Protein AF-A0A946VN71-F1 (afdb_monomer_lite)

pLDDT: mean 73.83, std 18.54, range [31.41, 96.12]

Secondary structure (DSSP, 8-state):
----SGGG-----EEETTTT---TT-----EEEEEETTTTEEEEEEE-TTSS-EEEEEEPP-SSS--EEEEEETTTTEEEEEETTT--EEEEEE-SSS------------

Structure (mmCIF, N/CA/C/O backbone):
data_AF-A0A946VN71-F1
#
_entry.id   AF-A0A946VN71-F1
#
loop_
_atom_site.group_PDB
_atom_site.id
_atom_site.type_symbol
_atom_site.label_atom_id
_atom_site.label_alt_id
_atom_site.label_comp_id
_atom_site.label_asym_id
_atom_site.label_entity_id
_atom_site.label_seq_id
_atom_site.pdbx_PDB_ins_code
_atom_site.Cartn_x
_atom_site.Cartn_y
_atom_site.Cartn_z
_atom_site.occupancy
_atom_site.B_iso_or_equiv
_atom_site.auth_seq_id
_atom_site.auth_comp_id
_atom_site.auth_asym_id
_atom_site.auth_atom_id
_atom_site.pdbx_PDB_model_num
ATOM 1 N N . MET A 1 1 ? -29.702 5.983 18.658 1.00 39.38 1 MET A N 1
ATOM 2 C CA . MET A 1 1 ? -28.580 6.939 18.795 1.00 39.38 1 MET A CA 1
ATOM 3 C C . MET A 1 1 ? -27.288 6.160 18.625 1.00 39.38 1 MET A C 1
ATOM 5 O O . MET A 1 1 ? -26.707 5.698 19.594 1.00 39.38 1 MET A O 1
ATOM 9 N N . THR A 1 2 ? -26.913 5.932 17.370 1.00 33.75 2 THR A N 1
ATOM 10 C CA . THR A 1 2 ? -25.788 5.082 16.955 1.00 33.75 2 THR A CA 1
ATOM 11 C C . THR A 1 2 ? -24.539 5.949 16.858 1.00 33.75 2 THR A C 1
ATOM 13 O O . THR A 1 2 ? -24.009 6.209 15.784 1.00 33.75 2 THR A O 1
ATOM 16 N N . LEU A 1 3 ? -24.137 6.511 17.995 1.00 35.97 3 LEU A N 1
ATOM 17 C CA . LEU A 1 3 ? -22.842 7.163 18.109 1.00 35.97 3 LEU A CA 1
ATOM 18 C C . LEU A 1 3 ? -21.792 6.044 18.134 1.00 35.97 3 LEU A C 1
ATOM 20 O O . LEU A 1 3 ? -21.967 5.081 18.872 1.00 35.97 3 LEU A O 1
ATOM 24 N N . ILE A 1 4 ? -20.697 6.206 17.386 1.00 33.94 4 ILE A N 1
ATOM 25 C CA . ILE A 1 4 ? -19.469 5.393 17.499 1.00 33.94 4 ILE A CA 1
ATOM 26 C C . ILE A 1 4 ? -19.432 4.119 16.624 1.00 33.94 4 ILE A C 1
ATOM 28 O O . ILE A 1 4 ? -19.007 3.053 17.049 1.00 33.94 4 ILE A O 1
ATOM 32 N N . ARG A 1 5 ? -19.780 4.226 15.338 1.00 34.00 5 ARG A N 1
ATOM 33 C CA . ARG A 1 5 ? -19.096 3.412 14.303 1.00 34.00 5 ARG A CA 1
ATOM 34 C C . ARG A 1 5 ? -17.998 4.187 13.561 1.00 34.00 5 ARG A C 1
ATOM 36 O O . ARG A 1 5 ? -17.248 3.606 12.795 1.00 34.00 5 ARG A O 1
ATOM 43 N N . CYS A 1 6 ? -17.818 5.471 13.886 1.00 31.41 6 CYS A N 1
ATOM 44 C CA . CYS A 1 6 ? -16.782 6.337 13.313 1.00 31.41 6 CYS A CA 1
ATOM 45 C C . CYS A 1 6 ? -15.367 6.132 13.897 1.00 31.41 6 CYS A C 1
ATOM 47 O O . CYS A 1 6 ? -14.444 6.809 13.463 1.00 31.41 6 CYS A O 1
ATOM 49 N N . ILE A 1 7 ? -15.172 5.246 14.885 1.00 34.47 7 ILE A N 1
ATOM 50 C CA . ILE A 1 7 ? -13.849 5.025 15.510 1.00 34.47 7 ILE A CA 1
ATOM 51 C C . ILE A 1 7 ? -12.954 4.081 14.688 1.00 34.47 7 ILE A C 1
ATOM 53 O O . ILE A 1 7 ? -11.743 4.098 14.873 1.00 34.47 7 ILE A O 1
ATOM 57 N N . ALA A 1 8 ? -13.501 3.323 13.732 1.00 33.56 8 ALA A N 1
ATOM 58 C CA . ALA A 1 8 ? -12.700 2.452 12.866 1.00 33.56 8 ALA A CA 1
ATOM 59 C C . ALA A 1 8 ? -11.916 3.207 11.775 1.00 33.56 8 ALA A C 1
ATOM 61 O O . ALA A 1 8 ? -11.111 2.604 11.078 1.00 33.56 8 ALA A O 1
ATOM 62 N N . VAL A 1 9 ? -12.018 4.540 11.708 1.00 40.81 9 VAL A N 1
ATOM 63 C CA . VAL A 1 9 ? -10.876 5.349 11.260 1.00 40.81 9 VAL A CA 1
ATOM 64 C C . VAL A 1 9 ? -9.921 5.464 12.449 1.00 40.81 9 VAL A C 1
ATOM 66 O O . VAL A 1 9 ? -9.666 6.541 12.989 1.00 40.81 9 VAL A O 1
ATOM 69 N N . VAL A 1 10 ? -9.399 4.316 12.895 1.00 42.75 10 VAL A N 1
ATOM 70 C CA . VAL A 1 10 ? -8.119 4.281 13.595 1.00 42.75 10 VAL A CA 1
ATOM 71 C C . VAL A 1 10 ? -7.195 4.931 12.592 1.00 42.75 10 VAL A C 1
ATOM 73 O O . VAL A 1 10 ? -6.995 4.363 11.521 1.00 42.75 10 VAL A O 1
ATOM 76 N N . LEU A 1 11 ? -6.776 6.165 12.876 1.00 47.16 11 LEU A N 1
ATOM 77 C CA . LEU A 1 11 ? -5.935 6.995 12.023 1.00 47.16 11 LEU A CA 1
ATOM 78 C C . LEU A 1 11 ? -4.647 6.214 11.742 1.00 47.16 11 LEU A C 1
ATOM 80 O O . LEU A 1 11 ? -3.653 6.337 12.445 1.00 47.16 11 LEU A O 1
ATOM 84 N N . THR A 1 12 ? -4.713 5.320 10.768 1.00 49.12 12 THR A N 1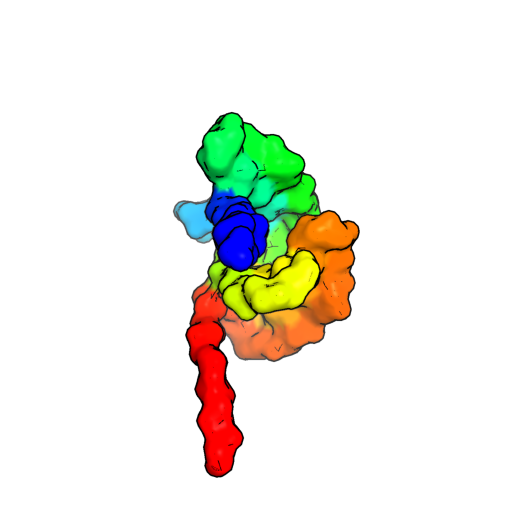
ATOM 85 C CA . THR A 1 12 ? -3.670 4.370 10.450 1.00 49.12 12 THR A CA 1
ATOM 86 C C . THR A 1 12 ? -2.798 5.101 9.469 1.00 49.12 12 THR A C 1
ATOM 88 O O . THR A 1 12 ? -3.042 5.112 8.266 1.00 49.12 12 THR A O 1
ATOM 91 N N . VAL A 1 13 ? -1.796 5.786 10.006 1.00 53.88 13 VAL A N 1
ATOM 92 C CA . VAL A 1 13 ? -0.692 6.234 9.174 1.00 53.88 13 VAL A CA 1
ATOM 93 C C . VAL A 1 13 ? 0.101 4.976 8.875 1.00 53.88 13 VAL A C 1
ATOM 95 O O . VAL A 1 13 ? 0.761 4.420 9.750 1.00 53.88 13 VAL A O 1
ATOM 98 N N . ALA A 1 14 ? -0.044 4.479 7.657 1.00 54.75 14 ALA A N 1
ATOM 99 C CA . ALA A 1 14 ? 0.922 3.570 7.092 1.00 54.75 14 ALA A CA 1
ATOM 100 C C . ALA A 1 14 ? 2.181 4.401 6.806 1.00 54.75 14 ALA A C 1
ATOM 102 O O . ALA A 1 14 ? 2.134 5.378 6.066 1.00 54.75 14 ALA A O 1
ATOM 103 N N . PHE A 1 15 ? 3.291 4.079 7.459 1.00 56.47 15 PHE A N 1
ATOM 104 C 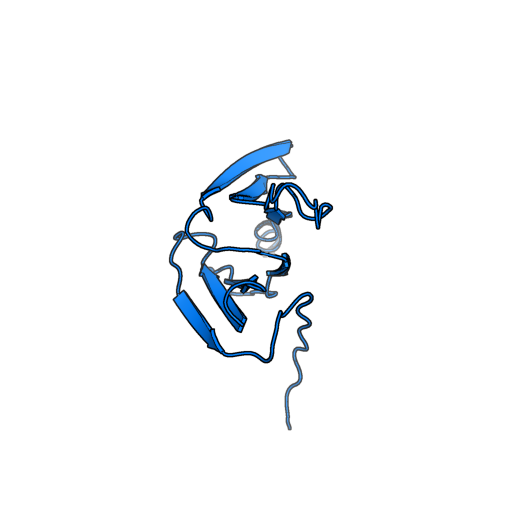CA . PHE A 1 15 ? 4.580 4.697 7.178 1.00 56.47 15 PHE A CA 1
ATOM 105 C C . PHE A 1 15 ? 5.501 3.647 6.593 1.00 56.47 15 PHE A C 1
ATOM 107 O O . PHE A 1 15 ? 5.684 2.572 7.172 1.00 56.47 15 PHE A O 1
ATOM 114 N N . MET A 1 16 ? 6.106 3.986 5.467 1.00 59.28 16 MET A N 1
ATOM 115 C CA . MET A 1 16 ? 7.197 3.209 4.924 1.00 59.28 16 MET A CA 1
ATOM 116 C C . MET A 1 16 ? 8.505 3.821 5.378 1.00 59.28 16 MET A C 1
ATOM 118 O O . MET A 1 16 ? 8.781 4.998 5.136 1.00 59.28 16 MET A O 1
ATOM 122 N N . SER A 1 17 ? 9.309 3.009 6.060 1.00 54.19 17 SER A N 1
ATOM 123 C CA . SER A 1 17 ? 10.707 3.368 6.291 1.00 54.19 17 SER A CA 1
ATOM 124 C C . SER A 1 17 ? 11.363 3.662 4.936 1.00 54.19 17 SER A C 1
ATOM 126 O O . SER A 1 17 ? 10.998 3.045 3.951 1.00 54.19 17 SER A O 1
ATOM 128 N N . GLY A 1 18 ? 12.260 4.645 4.834 1.00 52.06 18 GLY A N 1
ATOM 129 C CA . GLY A 1 18 ? 13.005 4.885 3.587 1.00 52.06 18 GLY A CA 1
ATOM 130 C C . GLY A 1 18 ? 12.274 5.610 2.444 1.00 52.06 18 GLY A C 1
ATOM 131 O O . GLY A 1 18 ? 12.860 5.731 1.375 1.00 52.06 18 GLY A O 1
ATOM 132 N N . LEU A 1 19 ? 11.075 6.178 2.653 1.00 48.41 19 LEU A N 1
ATOM 133 C CA . LEU A 1 19 ? 10.355 6.967 1.626 1.00 48.41 19 LEU A CA 1
ATOM 134 C C . LEU A 1 19 ? 11.150 8.186 1.086 1.00 48.41 19 LEU A C 1
ATOM 136 O O . LEU A 1 19 ? 10.773 8.781 0.087 1.00 48.41 19 LEU A O 1
ATOM 140 N N . HIS A 1 20 ? 12.244 8.576 1.751 1.00 39.91 20 HIS A N 1
ATOM 141 C CA . HIS A 1 20 ? 13.036 9.769 1.429 1.00 39.91 20 HIS A CA 1
ATOM 142 C C . HIS A 1 20 ? 14.412 9.506 0.814 1.00 39.91 20 HIS A C 1
ATOM 144 O O . HIS A 1 20 ? 15.206 10.440 0.708 1.00 39.91 20 HIS A O 1
ATOM 150 N N . ALA A 1 21 ? 14.728 8.278 0.406 1.00 42.22 21 ALA A N 1
ATOM 151 C CA . ALA A 1 21 ? 16.035 8.030 -0.177 1.00 42.22 21 ALA A CA 1
ATOM 152 C C . ALA A 1 21 ? 15.950 7.147 -1.420 1.00 42.22 21 ALA A C 1
ATOM 154 O O . ALA A 1 21 ? 16.061 5.925 -1.357 1.00 42.22 21 ALA A O 1
ATOM 155 N N . GLU A 1 22 ? 15.928 7.802 -2.579 1.00 49.81 22 GLU A N 1
ATOM 156 C CA . GLU A 1 22 ? 16.682 7.322 -3.738 1.00 49.81 22 GLU A CA 1
ATOM 157 C C . GLU A 1 22 ? 18.178 7.424 -3.395 1.00 49.81 22 GLU A C 1
ATOM 159 O O . GLU A 1 22 ? 18.918 8.252 -3.922 1.00 49.81 22 GLU A O 1
ATOM 164 N N . HIS A 1 23 ? 18.615 6.675 -2.378 1.00 44.16 23 HIS A N 1
ATOM 165 C CA . HIS A 1 23 ? 20.008 6.688 -1.975 1.00 44.16 23 HIS A CA 1
ATOM 166 C C . HIS A 1 23 ? 20.795 5.915 -3.038 1.00 44.16 23 HIS A C 1
ATOM 168 O O . HIS A 1 23 ? 20.389 4.795 -3.367 1.00 44.16 23 HIS A O 1
ATOM 174 N N . PRO A 1 24 ? 21.929 6.441 -3.535 1.00 48.50 24 PRO A N 1
ATOM 175 C CA . PRO A 1 24 ? 22.824 5.701 -4.434 1.00 48.50 24 PRO A CA 1
ATOM 176 C C . PRO A 1 24 ? 23.250 4.338 -3.855 1.00 48.50 24 PRO A C 1
ATOM 178 O O . PRO A 1 24 ? 23.629 3.428 -4.586 1.00 48.50 24 PRO A O 1
ATOM 181 N N . ASP A 1 25 ? 23.139 4.212 -2.534 1.00 48.53 25 ASP A N 1
ATOM 182 C CA . ASP A 1 25 ? 23.589 3.118 -1.687 1.00 48.53 25 ASP A CA 1
ATOM 183 C C . ASP A 1 25 ? 22.535 1.993 -1.546 1.00 48.53 25 ASP A C 1
ATOM 185 O O . ASP A 1 25 ? 22.794 0.976 -0.905 1.00 48.53 25 ASP A O 1
ATOM 189 N N . GLY A 1 26 ? 21.334 2.153 -2.124 1.00 50.34 26 GLY A N 1
ATOM 190 C CA . GLY A 1 26 ? 20.321 1.091 -2.218 1.00 50.34 26 GLY A CA 1
ATOM 191 C C . GLY A 1 26 ? 19.519 0.795 -0.942 1.00 50.34 26 GLY A C 1
ATOM 192 O O . GLY A 1 26 ? 18.826 -0.225 -0.893 1.00 50.34 26 GLY A O 1
ATOM 193 N N . LEU A 1 27 ? 19.577 1.664 0.075 1.00 50.88 27 LEU A N 1
ATOM 194 C CA . LEU A 1 27 ? 18.788 1.541 1.308 1.00 50.88 27 LEU A CA 1
ATOM 195 C C . LEU A 1 27 ? 17.311 1.853 1.042 1.00 50.88 27 LEU A C 1
ATOM 197 O O . LEU A 1 27 ? 16.833 2.967 1.236 1.00 50.88 27 LEU A O 1
ATOM 201 N N . GLN A 1 28 ? 16.602 0.842 0.558 1.00 60.75 28 GLN A N 1
ATOM 202 C CA . GLN A 1 28 ? 15.180 0.906 0.270 1.00 60.75 28 GLN A CA 1
ATOM 203 C C . GLN A 1 28 ? 14.371 0.664 1.540 1.00 60.75 28 GLN A C 1
ATOM 205 O O . GLN A 1 28 ? 14.755 -0.120 2.408 1.00 60.75 28 GLN A O 1
ATOM 210 N N . GLY A 1 29 ? 13.216 1.314 1.621 1.00 64.75 29 GLY A N 1
ATOM 211 C CA . GLY A 1 29 ? 12.191 0.934 2.573 1.00 64.75 29 GLY A CA 1
ATOM 212 C C . GLY A 1 29 ? 11.779 -0.514 2.413 1.00 64.75 29 GLY A C 1
ATOM 213 O O . GLY A 1 29 ? 11.339 -0.894 1.337 1.00 64.75 29 GLY A O 1
ATOM 214 N N . THR A 1 30 ? 11.888 -1.316 3.468 1.00 75.69 30 THR A N 1
ATOM 215 C CA . THR A 1 30 ? 11.504 -2.739 3.442 1.00 75.69 30 THR A CA 1
ATOM 216 C C . THR A 1 30 ? 10.365 -3.052 4.399 1.00 75.69 30 THR A C 1
ATOM 218 O O . THR A 1 30 ? 10.126 -4.207 4.729 1.00 75.69 30 THR A O 1
ATOM 221 N N . SER A 1 31 ? 9.651 -2.042 4.895 1.00 80.62 31 SER A N 1
ATOM 222 C CA . SER A 1 31 ? 8.540 -2.290 5.808 1.00 80.62 31 SER A CA 1
ATOM 223 C C . SER A 1 31 ? 7.446 -1.241 5.735 1.00 80.62 31 SER A C 1
ATOM 225 O O . SER A 1 31 ? 7.707 -0.059 5.510 1.00 80.62 31 SER A O 1
ATOM 227 N N . LEU A 1 32 ? 6.222 -1.697 5.996 1.00 82.88 32 LEU A N 1
ATOM 228 C CA . LEU A 1 32 ? 5.018 -0.892 6.153 1.00 82.88 32 LEU A CA 1
ATOM 229 C C . LEU A 1 32 ? 4.576 -0.953 7.617 1.00 82.88 32 LEU A C 1
ATOM 231 O O . LEU A 1 32 ? 4.161 -2.001 8.112 1.00 82.88 32 LEU A O 1
ATOM 235 N N . THR A 1 33 ? 4.677 0.165 8.330 1.00 83.94 33 THR A N 1
ATOM 236 C CA . THR A 1 33 ? 4.297 0.255 9.746 1.00 83.94 33 THR A CA 1
ATOM 237 C C . THR A 1 33 ? 2.955 0.948 9.895 1.00 83.94 33 THR A C 1
ATOM 239 O O . THR A 1 33 ? 2.753 2.045 9.393 1.00 83.94 33 THR A O 1
ATOM 242 N N . VAL A 1 34 ? 2.053 0.296 10.615 1.00 82.50 34 VAL A N 1
ATOM 243 C CA . VAL A 1 34 ? 0.689 0.715 10.924 1.00 82.50 34 VAL A CA 1
ATOM 244 C C . VAL A 1 34 ? 0.677 1.207 12.366 1.00 82.50 34 VAL A C 1
ATOM 246 O O . VAL A 1 34 ? 0.985 0.452 13.296 1.00 82.50 34 VAL A O 1
ATOM 249 N N . PHE A 1 35 ? 0.305 2.467 12.565 1.00 82.38 35 PHE A N 1
ATOM 250 C CA . PHE A 1 35 ? 0.207 3.077 13.890 1.00 82.38 35 PHE A CA 1
ATOM 251 C C . PHE A 1 35 ? -1.237 3.135 14.388 1.00 82.38 35 PHE A C 1
ATOM 253 O O . PHE A 1 35 ? -2.143 3.529 13.660 1.00 82.38 35 PHE A O 1
ATOM 260 N N . ASP A 1 36 ? -1.430 2.802 15.664 1.00 80.00 36 ASP A N 1
ATOM 261 C CA . ASP A 1 36 ? -2.619 3.186 16.421 1.00 80.00 36 ASP A CA 1
ATOM 262 C C . ASP A 1 36 ? -2.345 4.573 16.999 1.00 80.00 36 ASP A C 1
ATOM 264 O O . ASP A 1 36 ? -1.635 4.729 17.998 1.00 80.00 36 ASP A O 1
ATOM 268 N N . VAL A 1 37 ? -2.858 5.597 16.325 1.00 79.69 37 VAL A N 1
ATOM 269 C CA . VAL A 1 37 ? -2.580 6.987 16.699 1.00 79.69 37 VAL A CA 1
ATOM 270 C C . VAL A 1 37 ? -3.356 7.413 17.941 1.00 79.69 37 VAL A C 1
ATOM 272 O O . VAL A 1 37 ? -2.868 8.264 18.685 1.00 79.69 37 VAL A O 1
ATOM 275 N N . VAL A 1 38 ? -4.509 6.795 18.224 1.00 83.75 38 VAL A N 1
ATOM 276 C CA . VAL A 1 38 ? -5.281 7.086 19.442 1.00 83.75 38 VAL A CA 1
ATOM 277 C C . VAL A 1 38 ? -4.447 6.726 20.668 1.00 83.75 38 VAL A C 1
ATOM 279 O O . VAL A 1 38 ? -4.280 7.543 21.573 1.00 83.75 38 VAL A O 1
ATOM 282 N N . ASN A 1 39 ? -3.854 5.532 20.656 1.00 86.06 39 ASN A N 1
ATOM 283 C CA . ASN A 1 39 ? -3.021 5.036 21.751 1.00 86.06 39 ASN A CA 1
ATOM 284 C C . ASN A 1 39 ? -1.526 5.356 21.580 1.00 86.06 39 ASN A C 1
ATOM 286 O O . ASN A 1 39 ? -0.721 4.969 22.426 1.00 86.06 39 ASN A O 1
ATOM 290 N N . LYS A 1 40 ? -1.149 6.061 20.504 1.00 86.69 40 LYS A N 1
ATOM 291 C CA . LYS A 1 40 ? 0.227 6.478 20.172 1.00 86.69 40 LYS A CA 1
ATOM 292 C C . LYS A 1 40 ? 1.235 5.329 20.204 1.00 86.69 40 LYS A C 1
ATOM 294 O O . LYS A 1 40 ? 2.343 5.470 20.720 1.00 86.69 40 LYS A O 1
ATOM 299 N N . ARG A 1 41 ? 0.852 4.180 19.655 1.00 85.44 41 ARG A N 1
ATOM 300 C CA . ARG A 1 41 ? 1.690 2.977 19.635 1.00 85.44 41 ARG A CA 1
ATOM 301 C C . ARG A 1 41 ? 1.759 2.387 18.239 1.00 85.44 41 ARG A C 1
ATOM 303 O O . ARG A 1 41 ? 0.847 2.549 17.429 1.00 85.44 41 ARG A O 1
ATOM 310 N N . VAL A 1 42 ? 2.832 1.650 17.976 1.00 85.31 42 VAL A N 1
ATOM 311 C CA . VAL A 1 42 ? 2.882 0.770 16.809 1.00 85.31 42 VAL A CA 1
ATOM 312 C C . VAL A 1 42 ? 1.789 -0.278 16.986 1.00 85.31 42 VAL A C 1
ATOM 314 O O . VAL A 1 42 ? 1.765 -0.999 17.985 1.00 85.31 42 VAL A O 1
ATOM 317 N N . ASN A 1 43 ? 0.862 -0.332 16.036 1.00 82.88 43 ASN A N 1
ATOM 318 C CA . ASN A 1 43 ? -0.113 -1.410 15.979 1.00 82.88 43 ASN A CA 1
ATOM 319 C C . ASN A 1 43 ? 0.517 -2.639 15.314 1.00 82.88 43 ASN A C 1
ATOM 321 O O . ASN A 1 43 ? 0.327 -3.765 15.772 1.00 82.88 43 ASN A O 1
ATOM 325 N N . ARG A 1 44 ? 1.286 -2.418 14.237 1.00 79.94 44 ARG A N 1
ATOM 326 C CA . ARG A 1 44 ? 1.874 -3.481 13.414 1.00 79.94 44 ARG A CA 1
ATOM 327 C C . ARG A 1 44 ? 3.020 -2.973 12.540 1.00 79.94 44 ARG A C 1
ATOM 329 O O . ARG A 1 44 ? 2.996 -1.831 12.104 1.00 79.94 44 ARG A O 1
ATOM 336 N N . THR A 1 45 ? 3.918 -3.882 12.167 1.00 84.31 45 THR A N 1
ATOM 337 C CA . THR A 1 45 ? 4.819 -3.740 11.014 1.00 84.31 45 THR A CA 1
ATOM 338 C C . THR A 1 45 ? 4.641 -4.936 10.072 1.00 84.31 45 THR A C 1
ATOM 340 O O . THR A 1 45 ? 4.503 -6.071 10.533 1.00 84.31 45 THR A O 1
ATOM 343 N N . ILE A 1 46 ? 4.570 -4.672 8.769 1.00 82.38 46 ILE A N 1
ATOM 344 C CA . ILE A 1 46 ? 4.517 -5.653 7.678 1.00 82.38 46 ILE A CA 1
ATOM 345 C C . ILE A 1 46 ? 5.875 -5.620 6.977 1.00 82.38 46 ILE A C 1
ATOM 347 O O . ILE A 1 46 ? 6.367 -4.538 6.653 1.00 82.38 46 ILE A O 1
ATOM 351 N N . ASP A 1 47 ? 6.472 -6.793 6.784 1.00 83.62 47 ASP A N 1
ATOM 352 C CA . ASP A 1 47 ? 7.732 -6.954 6.061 1.00 83.62 47 ASP A CA 1
ATOM 353 C C . ASP A 1 47 ? 7.476 -6.906 4.550 1.00 83.62 47 ASP A C 1
ATOM 355 O O . ASP A 1 47 ? 6.588 -7.587 4.037 1.00 83.62 47 ASP A O 1
ATOM 359 N N . LEU A 1 48 ? 8.233 -6.059 3.863 1.00 83.06 48 LEU A N 1
ATOM 360 C CA . LEU A 1 48 ? 8.202 -5.851 2.420 1.00 83.06 48 LEU A CA 1
ATOM 361 C C . LEU A 1 48 ? 9.570 -6.138 1.785 1.00 83.06 48 LEU A C 1
ATOM 363 O O . LEU A 1 48 ? 9.824 -5.696 0.671 1.00 83.06 48 LEU A O 1
ATOM 367 N N . SER A 1 49 ? 10.465 -6.850 2.470 1.00 84.19 49 SER A N 1
ATOM 368 C CA . SER A 1 49 ? 11.819 -7.156 1.987 1.00 84.19 49 SER A CA 1
ATOM 369 C C . SER A 1 49 ? 11.863 -7.859 0.622 1.00 84.19 49 SER A C 1
ATOM 371 O O . SER A 1 49 ? 12.785 -7.613 -0.155 1.00 84.19 49 SER A O 1
ATOM 373 N N . ASP A 1 50 ? 10.838 -8.645 0.279 1.00 85.94 50 ASP A N 1
ATOM 374 C CA . ASP A 1 50 ? 10.694 -9.299 -1.033 1.00 85.94 50 ASP A CA 1
ATOM 375 C C . ASP A 1 50 ? 10.193 -8.358 -2.155 1.00 85.94 50 ASP A C 1
ATOM 377 O O . ASP A 1 50 ? 10.178 -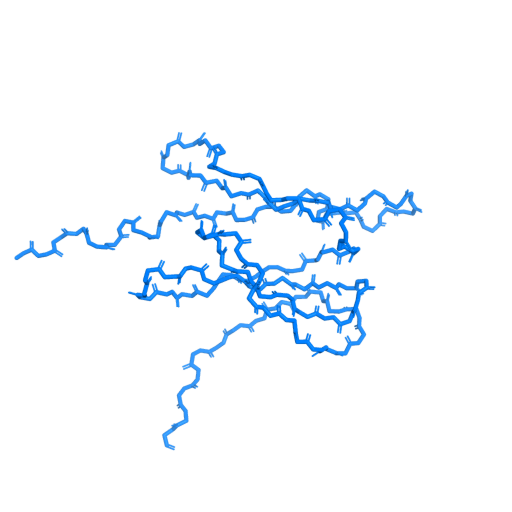8.718 -3.344 1.00 85.94 50 ASP A O 1
ATOM 381 N N . TYR A 1 51 ? 9.778 -7.140 -1.798 1.00 84.12 51 TYR A N 1
ATOM 382 C CA . TYR A 1 51 ? 9.201 -6.147 -2.698 1.00 84.12 51 TYR A CA 1
ATOM 383 C C . TYR A 1 51 ? 10.152 -4.951 -2.857 1.00 84.12 51 TYR A C 1
ATOM 385 O O . TYR A 1 51 ? 10.225 -4.091 -1.981 1.00 84.12 51 TYR A O 1
ATOM 393 N N . PRO A 1 52 ? 10.887 -4.863 -3.980 1.00 75.44 52 PRO A N 1
ATOM 394 C CA . PRO A 1 52 ? 11.836 -3.785 -4.203 1.00 75.44 52 PRO A CA 1
ATOM 395 C C . PRO A 1 52 ? 11.110 -2.469 -4.491 1.00 75.44 52 PRO A C 1
ATOM 397 O O . PRO A 1 52 ? 10.102 -2.437 -5.203 1.00 75.44 52 PRO A O 1
ATOM 400 N N . ARG A 1 53 ? 11.682 -1.376 -3.983 1.00 81.44 53 ARG A N 1
ATOM 401 C CA . ARG A 1 53 ? 11.222 0.006 -4.145 1.00 81.44 53 ARG A CA 1
ATOM 402 C C . ARG A 1 53 ? 9.711 0.169 -3.931 1.00 81.44 53 ARG A C 1
ATOM 404 O O . ARG A 1 53 ? 8.991 0.493 -4.880 1.00 81.44 53 ARG A O 1
ATOM 411 N N . PRO A 1 54 ? 9.208 -0.027 -2.707 1.00 85.44 54 PRO A N 1
ATOM 412 C CA . PRO A 1 54 ? 7.886 0.465 -2.375 1.00 85.44 54 PRO A CA 1
ATOM 413 C C . PRO A 1 54 ? 7.951 2.006 -2.331 1.00 85.44 54 PRO A C 1
ATOM 415 O O . PRO A 1 54 ? 8.848 2.567 -1.699 1.00 85.44 54 PRO A O 1
ATOM 418 N N . HIS A 1 55 ? 7.023 2.691 -3.004 1.00 83.12 55 HIS A N 1
ATOM 419 C CA . HIS A 1 55 ? 6.957 4.160 -3.079 1.00 83.12 55 HIS A CA 1
ATOM 420 C C . HIS A 1 55 ? 5.658 4.699 -2.451 1.00 83.12 55 HIS A C 1
ATOM 422 O O . HIS A 1 55 ? 5.582 4.895 -1.240 1.00 83.12 55 HIS A O 1
ATOM 428 N N . GLY A 1 56 ? 4.617 4.943 -3.246 1.00 83.44 56 GLY A N 1
ATOM 429 C CA . GLY A 1 56 ? 3.369 5.534 -2.781 1.00 83.44 56 GLY A CA 1
ATOM 430 C C . GLY A 1 56 ? 2.409 4.520 -2.183 1.00 83.44 56 GLY A C 1
ATOM 431 O O . GLY A 1 56 ? 2.261 3.401 -2.669 1.00 83.44 56 GLY A O 1
ATOM 432 N N . ILE A 1 57 ? 1.697 4.954 -1.150 1.00 87.56 57 ILE A N 1
ATOM 433 C CA . ILE A 1 57 ? 0.607 4.207 -0.530 1.00 87.56 57 ILE A CA 1
ATOM 434 C C . ILE A 1 57 ? -0.688 4.994 -0.620 1.00 87.56 57 ILE A C 1
ATOM 436 O O . ILE A 1 57 ? -0.697 6.223 -0.535 1.00 87.56 57 ILE A O 1
ATOM 440 N N . LEU A 1 58 ? -1.792 4.274 -0.729 1.00 87.81 58 LEU A N 1
ATOM 441 C CA . LEU A 1 58 ? -3.124 4.841 -0.661 1.00 87.81 58 LEU A CA 1
ATOM 442 C C . LEU A 1 58 ? -4.024 3.899 0.130 1.00 87.81 58 LEU A C 1
ATOM 444 O O . LEU A 1 58 ? -4.220 2.748 -0.248 1.00 87.81 58 LEU A O 1
ATOM 448 N N . LEU A 1 59 ? -4.613 4.420 1.199 1.00 86.31 59 LEU A N 1
ATOM 449 C CA . LEU A 1 59 ? -5.670 3.740 1.931 1.00 86.31 59 LEU A CA 1
ATOM 450 C C . LEU A 1 59 ? -7.018 4.071 1.289 1.00 86.31 59 LEU A C 1
ATOM 452 O O . LEU A 1 59 ? -7.336 5.252 1.121 1.00 86.31 59 LEU A O 1
ATOM 456 N N . LEU A 1 60 ? -7.813 3.060 0.945 1.00 82.50 60 LEU A N 1
ATOM 457 C CA . LEU A 1 60 ? -9.175 3.311 0.490 1.00 82.50 60 LEU A CA 1
ATOM 458 C C . LEU A 1 60 ? -10.078 3.710 1.663 1.00 82.50 60 LEU A C 1
ATOM 460 O O . LEU A 1 60 ? -10.012 3.085 2.724 1.00 82.50 60 LEU A O 1
ATOM 464 N N . PRO A 1 61 ? -10.968 4.703 1.480 1.00 72.69 61 PRO A N 1
ATOM 465 C CA . PRO A 1 61 ? -12.072 4.895 2.405 1.00 72.69 61 PRO A CA 1
ATOM 466 C C . PRO A 1 61 ? -12.980 3.663 2.329 1.00 72.69 61 PRO A C 1
ATOM 468 O O . PRO A 1 61 ? -13.491 3.336 1.260 1.00 72.69 61 PRO A O 1
ATOM 471 N N . SER A 1 62 ? -13.162 2.979 3.455 1.00 66.62 62 SER A N 1
ATOM 472 C CA . SER A 1 62 ? -14.025 1.804 3.564 1.00 66.62 62 SER A CA 1
ATOM 473 C C . SER A 1 62 ? -15.132 2.077 4.579 1.00 66.62 62 SER A C 1
ATOM 475 O O . SER A 1 62 ? -14.863 2.566 5.677 1.00 66.62 62 SER A O 1
ATOM 477 N N . GLU A 1 63 ? -16.378 1.788 4.199 1.00 60.44 63 GLU A N 1
ATOM 478 C CA . GLU A 1 63 ? -17.488 1.604 5.149 1.00 60.44 63 GLU A CA 1
ATOM 479 C C . GLU A 1 63 ? -17.602 0.134 5.602 1.00 60.44 63 GLU A C 1
ATOM 481 O O . GLU A 1 63 ? -18.422 -0.191 6.464 1.00 60.44 63 GLU A O 1
ATOM 486 N N . GLU A 1 64 ? -16.788 -0.749 5.020 1.00 59.25 64 GLU A N 1
ATOM 487 C CA . GLU A 1 64 ? -16.748 -2.184 5.288 1.00 59.25 64 GLU A CA 1
ATOM 488 C C . GLU A 1 64 ? -15.688 -2.530 6.346 1.00 59.25 64 GLU A C 1
ATOM 490 O O . GLU A 1 64 ? -14.841 -1.711 6.701 1.00 59.25 64 GLU A O 1
ATOM 495 N N . GLU A 1 65 ? -15.727 -3.764 6.856 1.00 61.28 65 GLU A N 1
ATOM 496 C CA . GLU A 1 65 ? -14.739 -4.257 7.829 1.00 61.28 65 GLU A CA 1
ATOM 497 C C . GLU A 1 65 ? -13.328 -4.332 7.220 1.00 61.28 65 GLU A C 1
ATOM 499 O O . GLU A 1 65 ? -12.342 -4.091 7.906 1.00 61.28 65 GLU A O 1
ATOM 504 N N . VAL A 1 66 ? -13.219 -4.583 5.910 1.00 64.62 66 VAL A N 1
ATOM 505 C CA . VAL A 1 66 ? -11.922 -4.714 5.238 1.00 64.62 66 VAL A CA 1
ATOM 506 C C . VAL A 1 66 ? -11.330 -3.341 4.924 1.00 64.62 66 VAL A C 1
ATOM 508 O O . VAL A 1 66 ? -11.897 -2.540 4.173 1.00 64.62 66 VAL A O 1
ATOM 511 N N . ILE A 1 67 ? -10.133 -3.094 5.453 1.00 76.88 67 ILE A N 1
ATOM 512 C CA . ILE A 1 67 ? -9.343 -1.893 5.182 1.00 76.88 67 ILE A CA 1
ATOM 513 C C . ILE A 1 67 ? -8.312 -2.219 4.095 1.00 76.88 67 ILE A C 1
ATOM 515 O O . ILE A 1 67 ? -7.284 -2.849 4.352 1.00 76.88 67 ILE A O 1
ATOM 519 N N . THR A 1 68 ? -8.587 -1.762 2.871 1.00 85.00 68 THR A N 1
ATOM 520 C CA . THR A 1 68 ? -7.737 -2.020 1.700 1.00 85.00 68 THR A CA 1
ATOM 521 C C . THR A 1 68 ? -6.707 -0.911 1.495 1.00 85.00 68 THR A C 1
ATOM 523 O O . THR A 1 68 ? -7.054 0.272 1.429 1.00 85.00 68 THR A O 1
ATOM 526 N N . LEU A 1 69 ? -5.442 -1.299 1.334 1.00 88.44 69 LEU A N 1
ATOM 527 C CA . LEU A 1 69 ? -4.335 -0.419 0.971 1.00 88.44 69 LEU A CA 1
ATOM 528 C C . LEU A 1 69 ? -3.756 -0.810 -0.383 1.00 88.44 69 LEU A C 1
ATOM 530 O O . LEU A 1 69 ? -3.462 -1.976 -0.638 1.00 88.44 69 LEU A O 1
ATOM 534 N N . PHE A 1 70 ? -3.538 0.192 -1.222 1.00 90.81 70 PHE A N 1
ATOM 535 C CA . PHE A 1 70 ? -2.739 0.080 -2.430 1.00 90.81 70 PHE A CA 1
ATOM 536 C C . PHE A 1 70 ? -1.315 0.547 -2.156 1.00 90.81 70 PHE A C 1
ATOM 538 O O . PHE A 1 70 ? -1.112 1.586 -1.525 1.00 90.81 70 PHE A O 1
ATOM 545 N N . LEU A 1 71 ? -0.341 -0.204 -2.661 1.00 90.56 71 LEU A N 1
ATOM 546 C CA . LEU A 1 71 ? 1.081 0.104 -2.586 1.00 90.56 71 LEU A CA 1
ATOM 547 C C . LEU A 1 71 ? 1.693 0.099 -3.988 1.00 90.56 71 LEU A C 1
ATOM 549 O O . LEU A 1 71 ? 1.627 -0.910 -4.686 1.00 90.56 71 LEU A O 1
ATOM 553 N N . ALA A 1 72 ? 2.330 1.196 -4.382 1.00 91.00 72 ALA A N 1
ATOM 554 C CA . ALA A 1 72 ? 3.097 1.287 -5.614 1.00 91.00 72 ALA A CA 1
ATOM 555 C C . ALA A 1 72 ? 4.465 0.627 -5.418 1.00 91.00 72 ALA A C 1
ATOM 557 O O . ALA A 1 72 ? 5.221 0.983 -4.509 1.00 91.00 72 ALA A O 1
ATOM 558 N N . LEU A 1 73 ? 4.777 -0.335 -6.283 1.00 90.56 73 LEU A N 1
ATOM 559 C CA . LEU A 1 73 ? 6.039 -1.063 -6.313 1.00 90.56 73 LEU A CA 1
ATOM 560 C C . LEU A 1 73 ? 6.830 -0.635 -7.547 1.00 90.56 73 LEU A C 1
ATOM 562 O O . LEU A 1 73 ? 6.770 -1.270 -8.603 1.00 90.56 73 LEU A O 1
ATOM 566 N N . ALA A 1 74 ? 7.598 0.444 -7.408 1.00 88.12 74 ALA A N 1
ATOM 567 C CA . ALA A 1 74 ? 8.350 1.030 -8.510 1.00 88.12 74 ALA A CA 1
ATOM 568 C C . ALA A 1 74 ? 9.397 0.071 -9.101 1.00 88.12 74 ALA A C 1
ATOM 570 O O . ALA A 1 74 ? 9.754 0.181 -10.267 1.00 88.12 74 ALA A O 1
ATOM 571 N N . GLY A 1 75 ? 9.894 -0.880 -8.306 1.00 87.56 75 GLY A N 1
ATOM 572 C CA . GLY A 1 75 ? 10.864 -1.884 -8.747 1.00 87.56 75 GLY A CA 1
ATOM 573 C C . GLY A 1 75 ? 10.248 -3.063 -9.504 1.00 87.56 75 GLY A C 1
ATOM 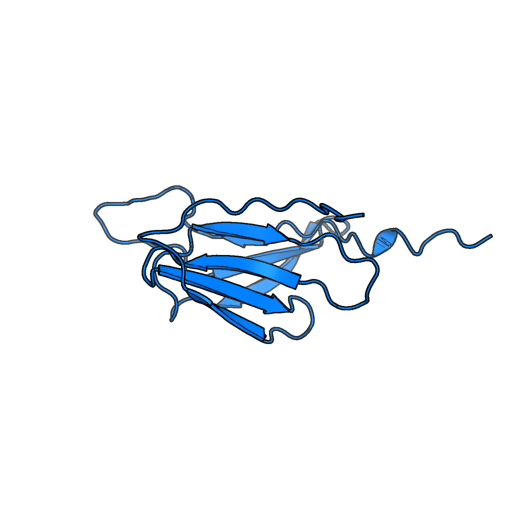574 O O . GLY A 1 75 ? 10.993 -3.914 -9.985 1.00 87.56 75 GLY A O 1
ATOM 575 N N . ARG A 1 76 ? 8.913 -3.148 -9.578 1.00 91.19 76 ARG A N 1
ATOM 576 C CA . ARG A 1 76 ? 8.180 -4.252 -10.219 1.00 91.19 76 ARG A CA 1
ATOM 577 C C . ARG A 1 76 ? 7.156 -3.799 -11.259 1.00 91.19 76 ARG A C 1
ATOM 579 O O . ARG A 1 76 ? 6.496 -4.660 -11.826 1.00 91.19 76 ARG A O 1
ATOM 586 N N . ASP A 1 77 ? 7.016 -2.495 -11.500 1.00 93.88 77 ASP A N 1
ATOM 587 C CA . ASP A 1 77 ? 5.999 -1.928 -12.398 1.00 93.88 77 ASP A CA 1
ATOM 588 C C . ASP A 1 77 ? 4.585 -2.429 -12.056 1.00 93.88 77 ASP A C 1
ATOM 590 O O . ASP A 1 77 ? 3.813 -2.871 -12.913 1.00 93.88 77 ASP A O 1
ATOM 594 N N . GLN A 1 78 ? 4.270 -2.415 -10.757 1.00 94.69 78 GLN A N 1
ATOM 595 C CA . GLN A 1 78 ? 3.035 -2.963 -10.209 1.00 94.69 78 GLN A CA 1
ATOM 596 C C . GLN A 1 78 ? 2.463 -2.093 -9.091 1.00 94.69 78 GLN A C 1
ATOM 598 O O . GLN A 1 78 ? 3.179 -1.381 -8.386 1.00 94.69 78 GLN A O 1
ATOM 603 N N . VAL A 1 79 ? 1.160 -2.237 -8.876 1.00 93.88 79 VAL A N 1
ATOM 604 C CA . VAL A 1 79 ? 0.483 -1.867 -7.636 1.00 93.88 79 VAL A CA 1
ATOM 605 C C . VAL A 1 79 ? 0.068 -3.146 -6.919 1.00 93.88 79 VAL A C 1
ATOM 607 O O . VAL A 1 79 ? -0.601 -3.998 -7.499 1.00 93.88 79 VAL A O 1
ATOM 610 N N . MET A 1 80 ? 0.452 -3.276 -5.655 1.00 92.62 80 MET A N 1
ATOM 611 C CA . MET A 1 80 ? 0.040 -4.363 -4.772 1.00 92.62 80 MET A CA 1
ATOM 612 C C . MET A 1 80 ? -1.158 -3.930 -3.927 1.00 92.62 80 MET A C 1
ATOM 614 O O . MET A 1 80 ? -1.199 -2.802 -3.434 1.00 92.62 80 MET A O 1
ATOM 618 N N . VAL A 1 81 ? -2.115 -4.835 -3.743 1.00 91.94 81 VAL A N 1
ATOM 619 C CA . VAL A 1 81 ? -3.297 -4.630 -2.902 1.00 91.94 81 VAL A CA 1
ATOM 620 C C . VAL A 1 81 ? -3.160 -5.452 -1.634 1.00 91.94 81 VAL A C 1
ATOM 622 O O . VAL A 1 81 ? -2.895 -6.651 -1.692 1.00 91.94 81 VAL A O 1
ATOM 625 N N . ILE A 1 82 ? -3.336 -4.810 -0.487 1.00 87.62 82 ILE A N 1
ATOM 626 C CA . ILE A 1 82 ? -3.133 -5.405 0.831 1.00 87.62 82 ILE A CA 1
ATOM 627 C C . ILE A 1 82 ? -4.388 -5.181 1.671 1.00 87.62 82 ILE A C 1
ATOM 629 O O . ILE A 1 82 ? -4.844 -4.047 1.816 1.00 87.62 82 ILE A O 1
ATOM 633 N N . ASP A 1 83 ? -4.903 -6.246 2.274 1.00 86.19 83 ASP A N 1
ATOM 634 C CA . ASP A 1 83 ? -5.794 -6.149 3.426 1.00 86.19 83 ASP A CA 1
ATOM 635 C C . ASP A 1 83 ? -4.945 -5.929 4.684 1.00 86.19 83 ASP A C 1
ATOM 637 O O . ASP A 1 83 ? -4.175 -6.801 5.110 1.00 86.19 83 ASP A O 1
ATOM 641 N N . ILE A 1 84 ? -5.062 -4.741 5.278 1.00 78.00 84 ILE A N 1
ATOM 642 C CA . ILE A 1 84 ? -4.277 -4.373 6.461 1.00 78.00 84 ILE A CA 1
ATOM 643 C C . ILE A 1 84 ? -4.673 -5.209 7.687 1.00 78.00 84 ILE A C 1
ATOM 645 O O . ILE A 1 84 ? -3.818 -5.474 8.545 1.00 78.00 84 ILE A O 1
ATOM 649 N N . GLU A 1 85 ? -5.935 -5.630 7.793 1.00 76.81 85 GLU A N 1
ATOM 650 C CA . GLU A 1 85 ? -6.425 -6.367 8.957 1.00 76.81 85 GLU A CA 1
ATOM 651 C C . GLU A 1 85 ? -5.908 -7.807 8.952 1.00 76.81 85 GLU A C 1
ATOM 653 O O . GLU A 1 85 ? -5.259 -8.247 9.911 1.00 76.81 85 GLU A O 1
ATOM 658 N N . SER A 1 86 ? -6.131 -8.527 7.848 1.00 74.06 86 SER A N 1
ATOM 659 C CA . SER A 1 86 ? -5.741 -9.939 7.722 1.00 74.06 86 SER A CA 1
ATOM 660 C C . SER A 1 86 ? -4.277 -10.152 7.323 1.00 74.06 86 SER A C 1
ATOM 662 O O . SER A 1 86 ? -3.761 -11.262 7.477 1.00 74.06 86 SER A O 1
ATOM 664 N N . ARG A 1 87 ? -3.571 -9.096 6.881 1.00 68.38 87 ARG A N 1
ATOM 665 C CA . ARG A 1 87 ? -2.225 -9.138 6.263 1.00 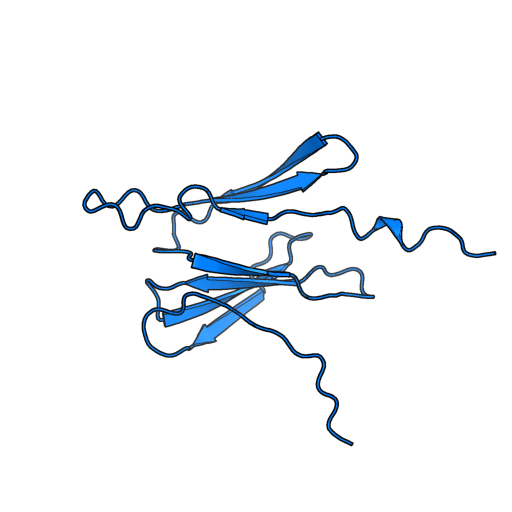68.38 87 ARG A CA 1
ATOM 666 C C . ARG A 1 87 ? -2.193 -9.851 4.909 1.00 68.38 87 ARG A C 1
ATOM 668 O O . ARG A 1 87 ? -1.109 -10.166 4.417 1.00 68.38 87 ARG A O 1
ATOM 675 N N . GLY A 1 88 ? -3.353 -10.154 4.336 1.00 79.44 88 GLY A N 1
ATOM 676 C CA . GLY A 1 88 ? -3.435 -10.802 3.042 1.00 79.44 88 GLY A CA 1
ATOM 677 C C . GLY A 1 88 ? -3.007 -9.833 1.953 1.00 79.44 88 GLY A C 1
ATOM 678 O O . GLY A 1 88 ? -3.623 -8.783 1.778 1.00 79.44 88 GLY A O 1
ATOM 679 N N . ILE A 1 89 ? -1.974 -10.192 1.194 1.00 86.62 89 ILE A N 1
ATOM 680 C CA . ILE A 1 89 ? -1.822 -9.620 -0.140 1.00 86.62 89 ILE A CA 1
ATOM 681 C C . ILE A 1 89 ? -2.991 -10.160 -0.954 1.00 86.62 89 ILE A C 1
ATOM 683 O O . ILE A 1 89 ? -3.121 -11.372 -1.126 1.00 86.62 89 ILE A O 1
ATOM 687 N N . LEU A 1 90 ? -3.865 -9.257 -1.377 1.00 89.00 90 LEU A N 1
ATOM 688 C CA . LEU A 1 90 ? -5.084 -9.598 -2.092 1.00 89.00 90 LEU A CA 1
ATOM 689 C C . LEU A 1 90 ? -4.807 -9.775 -3.582 1.00 89.00 90 LEU A C 1
ATOM 691 O O . LEU A 1 90 ? -5.323 -10.711 -4.185 1.00 89.00 90 LEU A O 1
ATOM 695 N N . ASP A 1 91 ? -3.999 -8.886 -4.168 1.00 92.00 91 ASP A N 1
ATOM 696 C CA . ASP A 1 91 ? -3.731 -8.899 -5.607 1.00 92.00 91 ASP A CA 1
ATOM 697 C C . ASP A 1 91 ? -2.501 -8.059 -5.998 1.00 92.00 91 ASP A C 1
ATOM 699 O O . ASP A 1 91 ? -1.966 -7.287 -5.194 1.00 92.00 91 ASP A O 1
ATOM 703 N N . HIS A 1 92 ? -2.087 -8.191 -7.260 1.00 93.38 92 HIS A N 1
ATOM 704 C CA . HIS A 1 92 ? -1.134 -7.321 -7.942 1.00 93.38 92 HIS A CA 1
ATOM 705 C C . HIS A 1 92 ? -1.685 -6.894 -9.302 1.00 93.38 92 HIS A C 1
ATOM 707 O O . HIS A 1 92 ? -2.028 -7.727 -10.141 1.00 93.38 92 HIS A O 1
ATOM 713 N N . TYR A 1 93 ? -1.658 -5.594 -9.571 1.00 95.00 93 TYR A N 1
ATOM 714 C CA . TYR A 1 93 ? -2.044 -5.029 -10.857 1.00 95.00 93 TYR A CA 1
ATOM 715 C C . TYR A 1 93 ? -0.826 -4.457 -11.583 1.00 95.00 93 TYR A C 1
ATOM 717 O O . TYR A 1 93 ? -0.032 -3.750 -10.958 1.00 95.00 93 TYR A O 1
ATOM 725 N N . PRO A 1 94 ? -0.652 -4.734 -12.888 1.00 96.12 94 PRO A N 1
ATOM 726 C CA . PRO A 1 94 ? 0.426 -4.136 -13.663 1.00 96.12 94 PRO A CA 1
ATOM 727 C C . PRO A 1 94 ? 0.212 -2.627 -13.820 1.00 96.12 94 PRO A C 1
ATOM 729 O O . PRO A 1 94 ? -0.921 -2.151 -13.927 1.00 96.12 94 PRO A O 1
ATOM 732 N N . THR A 1 95 ? 1.308 -1.881 -13.891 1.00 93.00 95 THR A N 1
ATOM 733 C CA . THR A 1 95 ? 1.317 -0.448 -14.205 1.00 93.00 95 THR A CA 1
ATOM 734 C C . THR A 1 95 ? 2.227 -0.145 -15.395 1.00 93.00 95 THR A C 1
ATOM 736 O O . THR A 1 95 ? 2.743 -1.043 -16.058 1.00 93.00 95 THR A O 1
ATOM 739 N N . GLY A 1 96 ? 2.428 1.147 -15.676 1.00 92.50 96 GLY A N 1
ATOM 740 C CA . GLY A 1 96 ? 3.597 1.603 -16.427 1.00 92.50 96 GLY A CA 1
ATOM 741 C C . GLY A 1 96 ? 4.877 1.528 -15.588 1.00 92.50 96 GLY A C 1
ATOM 742 O O . GLY A 1 96 ? 4.856 1.056 -14.451 1.00 92.50 96 GLY A O 1
ATOM 743 N N . SER A 1 97 ? 5.979 2.020 -16.150 1.00 93.88 97 SER A N 1
ATOM 744 C CA . SER A 1 97 ? 7.289 1.963 -15.503 1.00 93.88 97 SER A CA 1
ATOM 745 C C . SER A 1 97 ? 7.370 2.818 -14.239 1.00 93.88 97 SER A C 1
ATOM 747 O O . SER A 1 97 ? 6.969 3.981 -14.254 1.00 93.88 97 SER A O 1
ATOM 749 N N . ALA A 1 98 ? 7.954 2.244 -13.188 1.00 89.69 98 ALA A N 1
ATOM 750 C CA . ALA A 1 98 ? 8.288 2.888 -11.923 1.00 89.69 98 ALA A CA 1
ATOM 751 C C . ALA A 1 98 ? 7.139 3.725 -11.318 1.00 89.69 98 ALA A C 1
ATOM 753 O O . ALA A 1 98 ? 7.298 4.937 -11.148 1.00 89.69 98 ALA A O 1
ATOM 754 N N . PRO A 1 99 ? 5.981 3.113 -10.989 1.00 90.88 99 PRO A N 1
ATOM 755 C CA . PRO A 1 99 ? 4.896 3.821 -10.317 1.00 90.88 99 PRO A CA 1
ATOM 756 C C . PRO A 1 99 ? 5.379 4.422 -8.993 1.00 90.88 99 PRO A C 1
ATOM 758 O O . PRO A 1 99 ? 5.998 3.738 -8.181 1.00 90.88 99 PRO A O 1
ATOM 761 N N . ASP A 1 100 ? 5.063 5.697 -8.778 1.00 86.38 100 ASP A N 1
ATOM 762 C CA . ASP A 1 100 ? 5.450 6.437 -7.577 1.00 86.38 100 ASP A CA 1
ATOM 763 C C . ASP A 1 100 ? 4.214 6.730 -6.718 1.00 86.38 100 ASP A C 1
ATOM 765 O O . ASP A 1 100 ? 3.955 6.026 -5.747 1.00 86.38 100 ASP A O 1
ATOM 769 N N . GLY A 1 101 ? 3.382 7.697 -7.118 1.00 85.06 101 GLY A N 1
ATOM 770 C CA . GLY A 1 101 ? 2.146 8.055 -6.416 1.00 85.06 101 GLY A CA 1
ATOM 771 C C . GLY A 1 101 ? 0.907 7.273 -6.865 1.00 85.06 101 GLY A C 1
ATOM 772 O O . GLY A 1 101 ? 0.791 6.862 -8.019 1.00 85.06 101 GLY A O 1
ATOM 773 N N . ILE A 1 102 ? -0.068 7.142 -5.958 1.00 87.38 102 ILE A N 1
ATOM 774 C CA . ILE A 1 102 ? -1.396 6.576 -6.238 1.00 87.38 102 ILE A CA 1
ATOM 775 C C . ILE A 1 102 ? -2.463 7.603 -5.858 1.00 87.38 102 ILE A C 1
ATOM 777 O O . ILE A 1 102 ? -2.443 8.158 -4.761 1.00 87.38 102 ILE A O 1
ATOM 781 N N . GLY A 1 103 ? -3.408 7.843 -6.767 1.00 87.81 103 GLY A N 1
ATOM 782 C CA . GLY A 1 103 ? -4.594 8.662 -6.526 1.00 87.81 103 GLY A CA 1
ATOM 783 C C . GLY A 1 103 ? -5.867 7.833 -6.655 1.00 87.81 103 GLY A C 1
ATOM 784 O O . GLY A 1 103 ? -5.929 6.903 -7.456 1.00 87.81 103 GLY A O 1
ATOM 785 N N . TYR A 1 104 ? -6.894 8.188 -5.887 1.00 85.69 104 TYR A N 1
ATOM 786 C CA . TYR A 1 104 ? -8.210 7.558 -5.955 1.00 85.69 104 TYR A CA 1
ATOM 787 C C . TYR A 1 104 ? -9.314 8.601 -6.048 1.00 85.69 104 TYR A C 1
ATOM 789 O O . TYR A 1 104 ? -9.250 9.655 -5.416 1.00 85.69 104 TYR A O 1
ATOM 797 N N . SER A 1 105 ? -10.333 8.279 -6.842 1.00 84.75 105 SER A N 1
ATOM 798 C CA . SER A 1 105 ? -11.545 9.071 -7.003 1.00 84.75 105 SER A CA 1
ATOM 799 C C . SER A 1 105 ? -12.754 8.139 -6.927 1.00 84.75 105 SER A C 1
ATOM 801 O O . SER A 1 105 ? -12.783 7.151 -7.661 1.00 84.75 105 SER A O 1
ATOM 803 N N . PRO A 1 106 ? -13.778 8.446 -6.110 1.00 82.25 106 PRO A N 1
ATOM 804 C CA . PRO A 1 106 ? -14.992 7.639 -5.995 1.00 82.25 106 PRO A CA 1
ATOM 805 C C . PRO A 1 106 ? -15.950 7.868 -7.179 1.00 82.25 106 PRO A C 1
ATOM 807 O O . PRO A 1 106 ? -17.165 7.889 -6.993 1.00 82.25 106 PRO A O 1
ATOM 810 N N . LEU A 1 107 ? -15.428 8.130 -8.384 1.00 83.62 107 LEU A N 1
ATOM 811 C CA . LEU A 1 107 ? -16.236 8.514 -9.537 1.00 83.62 107 LEU A CA 1
ATOM 812 C C . LEU A 1 107 ? -17.304 7.450 -9.816 1.00 83.62 107 LEU A C 1
ATOM 814 O O . LEU A 1 107 ? -17.002 6.337 -10.236 1.00 83.62 107 LEU A O 1
ATOM 818 N N . GLN A 1 108 ? -18.562 7.833 -9.630 1.00 79.94 108 GLN A N 1
ATOM 819 C CA . GLN A 1 108 ? -19.715 7.040 -10.029 1.00 79.94 108 GLN A CA 1
ATOM 820 C C . GLN A 1 108 ? -20.188 7.541 -11.387 1.00 79.94 108 GLN A C 1
ATOM 822 O O . GLN A 1 108 ? -20.672 8.668 -11.514 1.00 79.94 108 GLN A O 1
ATOM 827 N N . LEU A 1 109 ? -20.027 6.703 -12.409 1.00 78.62 109 LEU A N 1
ATOM 828 C CA . LEU A 1 109 ? -20.637 6.938 -13.710 1.00 78.62 109 LEU A CA 1
ATOM 829 C C . LEU A 1 109 ? -22.143 6.686 -13.567 1.00 78.62 109 LEU A C 1
ATOM 831 O O . LEU A 1 109 ? -22.547 5.613 -13.120 1.00 78.62 109 LEU A O 1
ATOM 835 N N . ARG A 1 110 ? -22.950 7.705 -13.870 1.00 72.06 110 ARG A N 1
ATOM 836 C CA . ARG A 1 110 ? -24.411 7.596 -13.959 1.00 72.06 110 ARG A CA 1
ATOM 837 C C . ARG A 1 110 ? -24.832 7.206 -15.364 1.00 72.06 110 ARG A C 1
ATOM 839 O O . ARG A 1 110 ? -24.159 7.675 -16.308 1.00 72.06 110 ARG A O 1
#

Foldseek 3Di:
DPPPPVCVCQVWPFDFDALPDPDPVQPAGQWTWTDRVVVRGTPDIDGRNVQGHWAEKDWDDDPDPWTW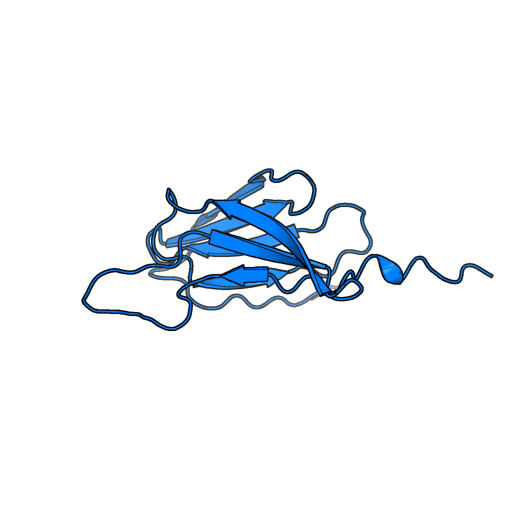MWIFRQVQQWIWIARPVVRDRPDIDHHPHRDHYDDDDPDDDD

Sequence (110 aa):
MTLIRCIAVVLTVAFMSGLHAEHPDGLQGTSLTVFDVVNKRVNRTIDLSDYPRPHGILLLPSEEEVITLFLALAGRDQVMVIDIESRGILDHYPTGSAPDGIGYSPLQLR

Radius of gyration: 15.26 Å; chains: 1; bounding box: 52×21×38 Å